Protein AF-A0A7X4Y6H8-F1 (afdb_monomer)

Secondary structure (DSSP, 8-state):
-PPPPHHHHHHHHHHHTTTS-HHHHHHHHHHHSTT---HHHHHHHHHHH-TTS-HHHHHHGGGBTTTSSS-B-HHHHHHHHTTTSSTT----S-----

Solvent-accessible surface area (backbone atoms only — not comparable to full-atom values): 5674 Å² total; per-residue (Å²): 133,82,77,72,50,71,68,59,54,35,51,53,51,52,76,34,36,65,75,31,44,43,54,55,51,46,52,53,49,18,74,69,34,96,84,43,59,39,38,68,52,50,39,54,48,46,44,71,47,40,69,85,49,54,67,67,60,42,57,59,54,34,29,25,51,85,48,30,95,34,86,38,46,70,67,53,49,25,64,69,41,32,87,72,34,11,55,76,54,66,78,89,79,73,91,74,91,126

Radius of gyration: 13.91 Å; Cα contacts (8 Å, |Δi|>4): 115; chains: 1; bounding box: 41×36×33 Å

Structure (mmCIF, N/CA/C/O backbone):
data_AF-A0A7X4Y6H8-F1
#
_entry.id   AF-A0A7X4Y6H8-F1
#
loop_
_atom_site.group_PDB
_atom_site.id
_atom_site.type_symbol
_atom_site.label_atom_id
_atom_site.label_alt_id
_atom_site.label_comp_id
_atom_site.label_asym_id
_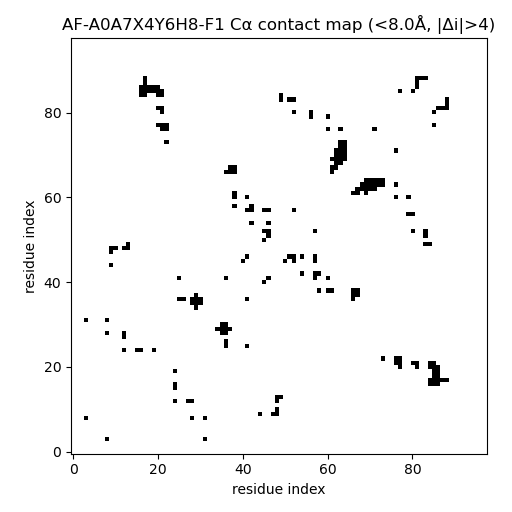atom_site.label_entity_id
_atom_site.label_seq_id
_atom_site.pdbx_PDB_ins_code
_atom_site.Cartn_x
_atom_site.Cartn_y
_atom_site.Cartn_z
_atom_site.occupancy
_atom_site.B_iso_or_equiv
_atom_site.auth_seq_id
_atom_site.auth_comp_id
_atom_site.auth_asym_id
_atom_site.auth_atom_id
_atom_site.pdbx_PDB_model_num
ATOM 1 N N . MET A 1 1 ? 20.072 -11.823 -13.658 1.00 41.97 1 MET A N 1
ATOM 2 C CA . MET A 1 1 ? 19.200 -11.781 -12.466 1.00 41.97 1 MET A CA 1
ATOM 3 C C . MET A 1 1 ? 17.795 -12.079 -12.946 1.00 41.97 1 MET A C 1
ATOM 5 O O . MET A 1 1 ? 17.341 -11.399 -13.851 1.00 41.97 1 MET A O 1
ATOM 9 N N . GLY A 1 2 ? 17.181 -13.169 -12.483 1.00 51.19 2 GLY A N 1
ATOM 10 C CA . GLY A 1 2 ? 15.824 -13.516 -12.906 1.00 51.19 2 GLY A CA 1
ATOM 11 C C . GLY A 1 2 ? 14.841 -12.523 -12.300 1.00 51.19 2 GLY A C 1
ATOM 12 O O . GLY A 1 2 ? 14.828 -12.376 -11.081 1.00 51.19 2 GLY A O 1
ATOM 13 N N . LEU A 1 3 ? 14.066 -11.842 -13.144 1.00 58.84 3 LEU A N 1
ATOM 14 C CA . LEU A 1 3 ? 12.915 -11.047 -12.724 1.00 58.84 3 LEU A CA 1
ATOM 15 C C . LEU A 1 3 ? 12.062 -11.898 -11.777 1.00 58.84 3 LEU A C 1
ATOM 17 O O . LEU A 1 3 ? 11.633 -12.995 -12.150 1.00 58.84 3 LEU A O 1
ATOM 21 N N . MET A 1 4 ? 11.844 -11.423 -10.551 1.00 69.81 4 MET A N 1
ATOM 22 C CA . MET A 1 4 ? 10.843 -12.028 -9.676 1.00 69.81 4 MET A CA 1
ATOM 23 C C . MET A 1 4 ? 9.506 -11.925 -10.410 1.00 69.81 4 MET A C 1
ATOM 25 O O . MET A 1 4 ? 9.123 -10.839 -10.846 1.00 69.81 4 MET A O 1
ATOM 29 N N . ARG A 1 5 ? 8.822 -13.052 -10.626 1.00 83.44 5 ARG A N 1
ATOM 30 C CA . ARG A 1 5 ? 7.546 -13.029 -11.348 1.00 83.44 5 ARG A CA 1
ATOM 31 C C . ARG A 1 5 ? 6.533 -12.268 -10.503 1.00 83.44 5 ARG A C 1
ATOM 33 O O . ARG A 1 5 ? 6.546 -12.392 -9.280 1.00 83.44 5 ARG A O 1
ATOM 40 N N . ASP A 1 6 ? 5.615 -11.558 -11.150 1.00 86.00 6 ASP A N 1
ATOM 41 C CA . ASP A 1 6 ? 4.521 -10.848 -10.480 1.00 86.00 6 ASP A CA 1
ATOM 42 C C . ASP A 1 6 ? 3.838 -11.679 -9.384 1.00 86.00 6 ASP A C 1
ATOM 44 O O . ASP A 1 6 ? 3.562 -11.180 -8.299 1.00 86.00 6 ASP A O 1
ATOM 48 N N . GLU A 1 7 ? 3.586 -12.963 -9.646 1.00 88.69 7 GLU A N 1
ATOM 49 C CA . GLU A 1 7 ? 2.950 -13.869 -8.683 1.00 88.69 7 GLU A CA 1
ATOM 50 C C . GLU A 1 7 ? 3.790 -14.076 -7.415 1.00 88.69 7 GLU A C 1
ATOM 52 O O . GLU A 1 7 ? 3.245 -14.106 -6.311 1.00 88.69 7 GLU A O 1
ATOM 57 N N . ASP A 1 8 ? 5.115 -14.173 -7.547 1.00 90.94 8 ASP A N 1
ATOM 58 C CA . ASP A 1 8 ? 6.023 -14.313 -6.407 1.00 90.94 8 ASP A CA 1
ATOM 59 C C . ASP A 1 8 ? 6.002 -13.030 -5.552 1.00 90.94 8 ASP A C 1
ATOM 61 O O . ASP A 1 8 ? 5.882 -13.102 -4.327 1.00 90.94 8 ASP A O 1
ATOM 65 N N . VAL A 1 9 ? 5.994 -11.855 -6.196 1.00 91.38 9 VAL A N 1
ATOM 66 C CA . VAL A 1 9 ? 5.865 -10.542 -5.533 1.00 91.38 9 VAL A CA 1
ATOM 67 C C . VAL A 1 9 ? 4.550 -10.449 -4.753 1.00 91.38 9 VAL A C 1
ATOM 69 O O . VAL A 1 9 ? 4.535 -10.072 -3.579 1.00 91.38 9 VAL A O 1
ATOM 72 N N . LEU A 1 10 ? 3.433 -10.830 -5.376 1.00 93.00 10 LEU A N 1
ATOM 73 C CA . LEU A 1 10 ? 2.115 -10.800 -4.739 1.00 93.00 10 LEU A CA 1
ATOM 74 C C . LEU A 1 10 ? 2.029 -11.748 -3.542 1.00 93.00 10 LEU A C 1
ATOM 76 O O . LEU A 1 10 ? 1.460 -11.382 -2.512 1.00 93.00 10 LEU A O 1
ATOM 80 N N . ASN A 1 11 ? 2.604 -12.947 -3.650 1.00 92.31 11 ASN A N 1
ATOM 81 C CA . ASN A 1 11 ? 2.630 -13.909 -2.551 1.00 92.31 11 ASN A CA 1
ATOM 82 C C . ASN A 1 11 ? 3.445 -13.391 -1.362 1.00 92.31 11 ASN A C 1
ATOM 84 O O . ASN A 1 11 ? 3.003 -13.521 -0.219 1.00 92.31 11 ASN A O 1
ATOM 88 N N . VAL A 1 12 ? 4.584 -12.738 -1.616 1.00 92.75 12 VAL A N 1
ATOM 89 C CA . VAL A 1 12 ? 5.388 -12.096 -0.567 1.00 92.75 12 VAL A CA 1
ATOM 90 C C . VAL A 1 12 ? 4.606 -10.976 0.123 1.00 92.75 12 VAL A C 1
ATOM 92 O O . VAL A 1 12 ? 4.557 -10.946 1.353 1.00 92.75 12 VAL A O 1
ATOM 95 N N . LEU A 1 13 ? 3.942 -10.095 -0.634 1.00 92.38 13 LEU A N 1
ATOM 96 C CA . LEU A 1 13 ? 3.136 -9.010 -0.061 1.00 92.38 13 LEU A CA 1
ATOM 97 C C . LEU A 1 13 ? 2.000 -9.542 0.822 1.00 92.38 13 LEU A C 1
ATOM 99 O O . LEU A 1 13 ? 1.845 -9.098 1.960 1.00 92.38 13 LEU A O 1
ATOM 103 N N . ARG A 1 14 ? 1.249 -10.543 0.344 1.00 91.31 14 ARG A N 1
ATOM 104 C CA . ARG A 1 14 ? 0.162 -11.183 1.108 1.00 91.31 14 ARG A CA 1
ATOM 105 C C . ARG A 1 14 ? 0.668 -11.846 2.386 1.00 91.31 14 ARG A C 1
ATOM 107 O O . ARG A 1 14 ? 0.061 -11.690 3.439 1.00 91.31 14 ARG A O 1
ATOM 114 N N . ALA A 1 15 ? 1.814 -12.526 2.327 1.00 91.12 15 ALA A N 1
ATOM 115 C CA . ALA A 1 15 ? 2.418 -13.161 3.498 1.00 91.12 15 ALA A CA 1
ATOM 116 C C . ALA A 1 15 ? 2.865 -12.151 4.573 1.00 91.12 15 ALA A C 1
ATOM 118 O O . ALA A 1 15 ? 3.049 -12.520 5.735 1.00 91.12 15 ALA A O 1
ATOM 119 N N . LYS A 1 16 ? 3.061 -10.882 4.199 1.00 90.00 16 LYS A N 1
ATOM 120 C CA . LYS A 1 16 ? 3.529 -9.811 5.088 1.00 90.00 16 LYS A CA 1
ATOM 121 C C . LYS A 1 16 ? 2.442 -8.809 5.484 1.00 90.00 16 LYS A C 1
ATOM 123 O O . LYS A 1 16 ? 2.712 -7.975 6.346 1.00 90.00 16 LYS A O 1
ATOM 128 N N . GLU A 1 17 ? 1.226 -8.936 4.947 1.00 87.31 17 GLU A N 1
ATOM 129 C CA . GLU A 1 17 ? 0.083 -8.019 5.127 1.00 87.31 17 GLU A CA 1
ATOM 130 C C . GLU A 1 17 ? -0.146 -7.570 6.578 1.00 87.31 17 GLU A C 1
ATOM 132 O O . GLU A 1 17 ? -0.379 -6.394 6.846 1.00 87.31 17 GLU A O 1
ATOM 137 N N . LYS A 1 18 ? -0.077 -8.515 7.523 1.00 85.44 18 LYS A N 1
ATOM 138 C CA . LYS A 1 18 ? -0.356 -8.293 8.954 1.00 85.44 18 LYS A CA 1
ATOM 139 C C . LYS A 1 18 ? 0.902 -8.091 9.801 1.00 85.44 18 LYS A C 1
ATOM 141 O O . LYS A 1 18 ? 0.808 -7.849 11.002 1.00 85.44 18 LYS A O 1
ATOM 146 N N . LEU A 1 19 ? 2.078 -8.253 9.199 1.00 86.81 19 LEU A N 1
ATOM 147 C CA . LEU A 1 19 ? 3.370 -8.216 9.888 1.00 86.81 19 LEU A CA 1
ATOM 148 C C . LEU A 1 19 ? 4.068 -6.867 9.719 1.00 86.81 19 LEU A C 1
ATOM 150 O O . LEU A 1 19 ? 4.762 -6.413 10.635 1.00 86.81 19 LEU A O 1
ATOM 154 N N . LEU A 1 20 ? 3.876 -6.251 8.557 1.00 90.75 20 LEU A N 1
ATOM 155 C CA . LEU A 1 20 ? 4.500 -5.003 8.145 1.00 90.75 20 LEU A CA 1
ATOM 156 C C . LEU A 1 20 ? 3.468 -3.880 8.102 1.00 90.75 20 LEU A C 1
ATOM 158 O O . LEU A 1 20 ? 2.280 -4.124 7.912 1.00 90.75 20 LEU A O 1
ATOM 162 N N . THR A 1 21 ? 3.915 -2.650 8.305 1.00 92.19 21 THR A N 1
ATOM 163 C CA . THR A 1 21 ? 3.132 -1.435 8.056 1.00 92.19 21 THR A CA 1
ATOM 164 C C . THR A 1 21 ? 2.974 -1.181 6.550 1.00 92.19 21 THR A C 1
ATOM 166 O O . THR A 1 21 ? 3.742 -1.726 5.752 1.00 92.19 21 THR A O 1
ATOM 169 N N . PRO A 1 22 ? 2.002 -0.354 6.122 1.00 92.56 22 PRO A N 1
ATOM 170 C CA . PRO A 1 22 ? 1.874 0.032 4.717 1.00 92.56 22 PRO A CA 1
ATOM 171 C C . PRO A 1 22 ? 3.167 0.576 4.093 1.00 92.56 22 PRO A C 1
ATOM 173 O O . PRO A 1 22 ? 3.501 0.185 2.975 1.00 92.56 22 PRO A O 1
ATOM 176 N N . VAL A 1 23 ? 3.916 1.425 4.808 1.00 93.88 23 VAL A N 1
ATOM 177 C CA . VAL A 1 23 ? 5.221 1.937 4.354 1.00 93.88 23 VAL A CA 1
ATOM 178 C C . VAL A 1 23 ? 6.224 0.801 4.174 1.00 93.88 23 VAL A C 1
ATOM 180 O O . VAL A 1 23 ? 6.837 0.709 3.118 1.00 93.88 23 VAL A O 1
ATOM 183 N N . GLU A 1 24 ? 6.355 -0.106 5.142 1.00 93.81 24 GLU A N 1
ATOM 184 C CA . GLU A 1 24 ? 7.284 -1.241 5.031 1.00 93.81 24 GLU A CA 1
ATOM 185 C C . GLU A 1 24 ? 6.900 -2.198 3.888 1.00 93.81 24 GLU A C 1
ATOM 187 O O . GLU A 1 24 ? 7.771 -2.735 3.207 1.00 93.81 24 GLU A O 1
ATOM 192 N N . LEU A 1 25 ? 5.601 -2.409 3.633 1.00 93.25 25 LEU A N 1
ATOM 193 C CA . LEU A 1 25 ? 5.120 -3.184 2.478 1.00 93.25 25 LEU A CA 1
ATOM 194 C C . LEU A 1 25 ? 5.480 -2.506 1.154 1.00 93.25 25 LEU A C 1
ATOM 196 O O . LEU A 1 25 ? 5.842 -3.174 0.186 1.00 93.25 25 LEU A O 1
ATOM 200 N N . ALA A 1 26 ? 5.383 -1.181 1.114 1.00 92.88 26 ALA A N 1
ATOM 201 C CA . ALA A 1 26 ? 5.780 -0.375 -0.025 1.00 92.88 26 ALA A CA 1
ATOM 202 C C . ALA A 1 26 ? 7.309 -0.413 -0.232 1.00 92.88 26 ALA A C 1
ATOM 204 O O . ALA A 1 26 ? 7.776 -0.631 -1.346 1.00 92.88 26 ALA A O 1
ATOM 205 N N . GLU A 1 27 ? 8.111 -0.301 0.823 1.00 92.62 27 GLU A N 1
ATOM 206 C CA . GLU A 1 27 ? 9.569 -0.456 0.740 1.00 92.62 27 GLU A CA 1
ATOM 207 C C . GLU A 1 27 ? 9.971 -1.858 0.275 1.00 92.62 27 GLU A C 1
ATOM 209 O O . GLU A 1 27 ? 10.812 -1.995 -0.613 1.00 92.62 27 GLU A O 1
ATOM 214 N N . LEU A 1 28 ? 9.318 -2.895 0.808 1.00 92.94 28 LEU A N 1
ATOM 215 C CA . LEU A 1 28 ? 9.508 -4.274 0.372 1.00 92.94 28 LEU A CA 1
ATOM 216 C C . LEU A 1 28 ? 9.195 -4.426 -1.121 1.00 92.94 28 LEU A C 1
ATOM 218 O O . LEU A 1 28 ? 9.980 -5.029 -1.848 1.00 92.94 28 LEU A O 1
ATOM 222 N N . LEU A 1 29 ? 8.086 -3.845 -1.592 1.00 92.56 29 LEU A N 1
ATOM 223 C CA . LEU A 1 29 ? 7.745 -3.805 -3.014 1.00 92.56 29 LEU A CA 1
ATOM 224 C C . LEU A 1 29 ? 8.829 -3.095 -3.832 1.00 92.56 29 LEU A C 1
ATOM 226 O O . LEU A 1 29 ? 9.279 -3.635 -4.837 1.00 92.56 29 LEU A O 1
ATOM 230 N N . GLY A 1 30 ? 9.287 -1.925 -3.389 1.00 91.75 30 GLY A N 1
ATOM 231 C CA . GLY A 1 30 ? 10.352 -1.177 -4.054 1.00 91.75 30 GLY A CA 1
ATOM 232 C C . GLY A 1 30 ? 11.665 -1.954 -4.152 1.00 91.75 30 GLY A C 1
ATOM 233 O O . GLY A 1 30 ? 12.330 -1.872 -5.175 1.00 91.75 30 GLY A O 1
ATOM 234 N N . GLY A 1 31 ? 12.008 -2.749 -3.136 1.00 90.44 31 GLY A N 1
ATOM 235 C CA . GLY A 1 31 ? 13.195 -3.609 -3.150 1.00 90.44 31 GLY A CA 1
ATOM 236 C C . GLY A 1 31 ? 13.085 -4.832 -4.069 1.00 90.44 31 GLY A C 1
ATOM 237 O O . GLY A 1 31 ? 14.107 -5.392 -4.455 1.00 90.44 31 GLY A O 1
ATOM 238 N N . MET A 1 32 ? 11.866 -5.249 -4.429 1.00 90.19 32 MET A N 1
ATOM 239 C CA . MET A 1 32 ? 11.620 -6.356 -5.364 1.00 90.19 32 MET A CA 1
ATOM 240 C C . MET A 1 32 ? 11.543 -5.902 -6.830 1.00 90.19 32 MET A C 1
ATOM 242 O O . MET A 1 32 ? 11.643 -6.736 -7.729 1.00 90.19 32 MET A O 1
ATOM 246 N N . LEU A 1 33 ? 11.350 -4.604 -7.085 1.00 88.50 33 LEU A N 1
ATOM 247 C CA . LEU A 1 33 ? 11.216 -4.036 -8.426 1.00 88.50 33 LEU A CA 1
ATOM 248 C C . LEU A 1 33 ? 12.533 -3.403 -8.886 1.00 88.50 33 LEU A C 1
ATOM 250 O O . LEU A 1 33 ? 13.136 -2.621 -8.160 1.00 88.50 33 LEU A 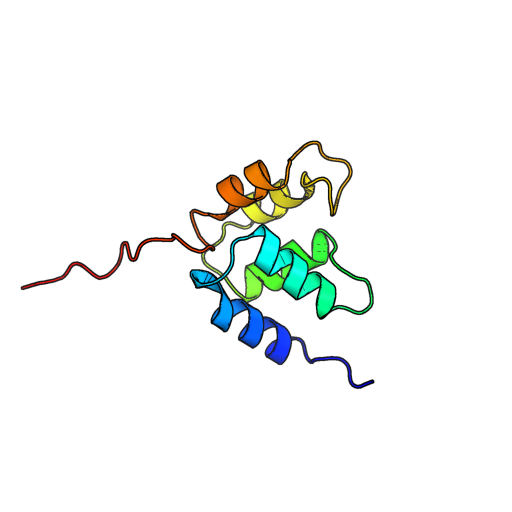O 1
ATOM 254 N N . GLU A 1 34 ? 12.941 -3.657 -10.132 1.00 81.44 34 GLU A N 1
ATOM 255 C CA . GLU A 1 34 ? 14.182 -3.083 -10.686 1.00 81.44 34 GLU A CA 1
ATOM 256 C C . GLU A 1 34 ? 14.170 -1.548 -10.731 1.00 81.44 34 GLU A C 1
ATOM 258 O O . GLU A 1 34 ? 15.199 -0.910 -10.526 1.00 81.44 34 GLU A O 1
ATOM 263 N N . ASN A 1 35 ? 12.998 -0.948 -10.955 1.00 81.62 35 ASN A N 1
ATOM 264 C CA . ASN A 1 35 ? 12.831 0.506 -11.056 1.00 81.62 35 ASN A CA 1
ATOM 265 C C . ASN A 1 35 ? 12.441 1.162 -9.721 1.00 81.62 35 ASN A C 1
ATOM 267 O O . ASN A 1 35 ? 12.048 2.330 -9.700 1.00 81.62 35 ASN A O 1
ATOM 271 N N . GLY A 1 36 ? 12.508 0.416 -8.616 1.00 85.38 36 GLY A N 1
ATOM 272 C CA . GLY A 1 36 ? 12.047 0.877 -7.316 1.00 85.38 36 GLY A CA 1
ATOM 273 C C . GLY A 1 36 ? 10.526 1.021 -7.235 1.00 85.38 36 GLY A C 1
ATOM 274 O O . GLY A 1 36 ? 9.762 0.495 -8.051 1.00 85.38 36 GLY A O 1
ATOM 275 N N . ILE A 1 37 ? 10.073 1.740 -6.208 1.00 90.25 37 ILE A N 1
ATOM 276 C CA . ILE A 1 37 ? 8.650 1.964 -5.973 1.00 90.25 37 ILE A CA 1
ATOM 277 C C . ILE A 1 37 ? 8.135 3.190 -6.731 1.00 90.25 37 ILE A C 1
ATOM 279 O O . ILE A 1 37 ? 8.732 4.261 -6.719 1.00 90.25 37 ILE A O 1
ATOM 283 N N . SER A 1 38 ? 6.979 3.031 -7.370 1.00 91.88 38 SER A N 1
ATOM 284 C CA . SER A 1 38 ? 6.256 4.093 -8.069 1.00 91.88 38 SER A CA 1
ATOM 285 C C . SER A 1 38 ? 4.774 4.051 -7.712 1.00 91.88 38 SER A C 1
ATOM 287 O O . SER A 1 38 ? 4.262 3.026 -7.252 1.00 91.88 38 SER A O 1
ATOM 289 N N . HIS A 1 39 ? 4.056 5.153 -7.942 1.00 93.00 39 HIS A N 1
ATOM 290 C CA . HIS A 1 39 ? 2.621 5.216 -7.646 1.00 93.00 39 HIS A CA 1
ATOM 291 C C . HIS A 1 39 ? 1.830 4.152 -8.419 1.00 93.00 39 HIS A C 1
ATOM 293 O O . HIS A 1 39 ? 1.006 3.450 -7.836 1.00 93.00 39 HIS A O 1
ATOM 299 N N . SER A 1 40 ? 2.139 3.951 -9.702 1.00 91.56 40 SER A N 1
ATOM 300 C CA . SER A 1 40 ? 1.515 2.908 -10.524 1.00 91.56 40 SER A CA 1
ATOM 301 C C . SER A 1 40 ? 1.809 1.498 -10.007 1.00 91.56 40 SER A C 1
ATOM 303 O O . SER A 1 40 ? 0.915 0.647 -10.035 1.00 91.56 40 SER A O 1
ATOM 305 N N . ALA A 1 41 ? 3.019 1.251 -9.494 1.00 92.00 41 ALA A N 1
ATOM 306 C CA . ALA A 1 41 ? 3.362 -0.015 -8.857 1.00 92.00 41 ALA A CA 1
ATOM 307 C C . ALA A 1 41 ? 2.541 -0.238 -7.581 1.00 92.00 41 ALA A C 1
ATOM 309 O O . ALA A 1 41 ? 1.961 -1.311 -7.432 1.00 92.00 41 ALA A O 1
ATOM 310 N N . ILE A 1 42 ? 2.405 0.768 -6.708 1.00 92.50 42 ILE A N 1
ATOM 311 C CA . ILE A 1 42 ? 1.546 0.659 -5.516 1.00 92.50 42 ILE A CA 1
ATOM 312 C C . ILE A 1 42 ? 0.118 0.320 -5.933 1.00 92.50 42 ILE A C 1
ATOM 314 O O . ILE A 1 42 ? -0.416 -0.689 -5.486 1.00 92.50 42 ILE A O 1
ATOM 318 N N . VAL A 1 43 ? -0.482 1.101 -6.837 1.00 93.81 43 VAL A N 1
ATOM 319 C CA . VAL A 1 43 ? -1.866 0.877 -7.282 1.00 93.81 43 VAL A CA 1
ATOM 320 C C . VAL A 1 43 ? -2.043 -0.534 -7.845 1.00 93.81 43 VAL A C 1
ATOM 322 O O . VAL A 1 43 ? -2.982 -1.232 -7.468 1.00 93.81 43 VAL A O 1
ATOM 325 N N . SER A 1 44 ? -1.130 -0.983 -8.707 1.00 92.38 44 SER A N 1
ATOM 326 C CA . SER A 1 44 ? -1.246 -2.277 -9.389 1.00 92.38 44 SER A CA 1
ATOM 327 C C . SER A 1 44 ? -1.033 -3.456 -8.439 1.00 92.38 44 SER A C 1
ATOM 329 O O . SER A 1 44 ? -1.863 -4.367 -8.381 1.00 92.38 44 SER A O 1
ATOM 331 N N . TYR A 1 45 ? 0.060 -3.447 -7.673 1.00 93.69 45 TYR A N 1
ATOM 332 C CA . TYR A 1 45 ? 0.418 -4.562 -6.799 1.00 93.69 45 TYR A CA 1
ATOM 333 C C . TYR A 1 45 ? -0.445 -4.603 -5.544 1.00 93.69 45 TYR A C 1
ATOM 335 O O . TYR A 1 45 ? -0.919 -5.679 -5.192 1.00 93.69 45 TYR A O 1
ATOM 343 N N . PHE A 1 46 ? -0.735 -3.466 -4.904 1.00 93.56 46 PHE A N 1
ATOM 344 C CA . PHE A 1 46 ? -1.585 -3.471 -3.711 1.00 93.56 46 PHE A CA 1
ATOM 345 C C . PHE A 1 46 ? -3.025 -3.824 -4.072 1.00 93.56 46 PHE A C 1
ATOM 347 O O . PHE A 1 46 ? -3.651 -4.563 -3.321 1.00 93.56 46 PHE A O 1
ATOM 354 N N . LYS A 1 47 ? -3.549 -3.407 -5.236 1.00 93.44 47 LYS A N 1
ATOM 355 C CA . LYS A 1 47 ? -4.901 -3.826 -5.638 1.00 93.44 47 LYS A CA 1
ATOM 356 C C . LYS A 1 47 ? -5.000 -5.333 -5.884 1.00 93.44 47 LYS A C 1
ATOM 358 O O . LYS A 1 47 ? -6.022 -5.936 -5.558 1.00 93.44 47 LYS A O 1
ATOM 363 N N . ARG A 1 48 ? -3.954 -5.942 -6.453 1.00 92.75 48 ARG A N 1
ATOM 364 C CA . ARG A 1 48 ? -3.882 -7.391 -6.720 1.00 92.75 48 ARG A CA 1
ATOM 365 C C . ARG A 1 48 ? -3.576 -8.214 -5.464 1.00 92.75 48 ARG A C 1
ATOM 367 O O . ARG A 1 48 ? -4.068 -9.337 -5.333 1.00 92.75 48 ARG A O 1
ATOM 374 N N . ALA A 1 49 ? -2.758 -7.690 -4.555 1.00 92.38 49 ALA A N 1
ATOM 375 C CA . ALA A 1 49 ? -2.412 -8.354 -3.302 1.00 92.38 49 ALA A CA 1
ATOM 376 C C . ALA A 1 49 ? -3.556 -8.251 -2.286 1.00 92.38 49 ALA A C 1
ATOM 378 O O . ALA A 1 49 ? -3.892 -9.250 -1.655 1.00 92.38 49 ALA A O 1
ATOM 379 N N . PHE A 1 50 ? -4.188 -7.078 -2.206 1.00 92.06 50 PHE A N 1
ATOM 380 C CA . PHE A 1 50 ? -5.159 -6.691 -1.186 1.00 92.06 50 PHE A CA 1
ATOM 381 C C . PHE A 1 50 ? -6.437 -6.147 -1.852 1.00 92.06 50 PHE A C 1
ATOM 383 O O . PHE A 1 50 ? -6.678 -4.935 -1.901 1.00 92.06 50 PHE A O 1
ATOM 390 N N . PRO A 1 51 ? -7.299 -7.026 -2.393 1.00 90.31 51 PRO A N 1
ATOM 391 C CA . PRO A 1 51 ? -8.471 -6.604 -3.161 1.00 90.31 51 PRO A CA 1
ATOM 392 C C . PRO A 1 51 ? -9.478 -5.783 -2.341 1.00 90.31 51 PRO A C 1
ATOM 394 O O . PRO A 1 51 ? -10.242 -5.017 -2.935 1.00 90.31 51 PRO A O 1
ATOM 397 N N . ALA A 1 52 ? -9.442 -5.903 -1.008 1.00 90.25 52 ALA A N 1
ATOM 398 C CA . ALA A 1 52 ? -10.265 -5.147 -0.068 1.00 90.25 52 ALA A CA 1
ATOM 399 C C . ALA A 1 52 ? -9.962 -3.639 -0.052 1.00 90.25 52 ALA A C 1
ATOM 401 O O . ALA A 1 52 ? -10.842 -2.861 0.315 1.00 90.25 52 ALA A O 1
ATOM 402 N N . ILE A 1 5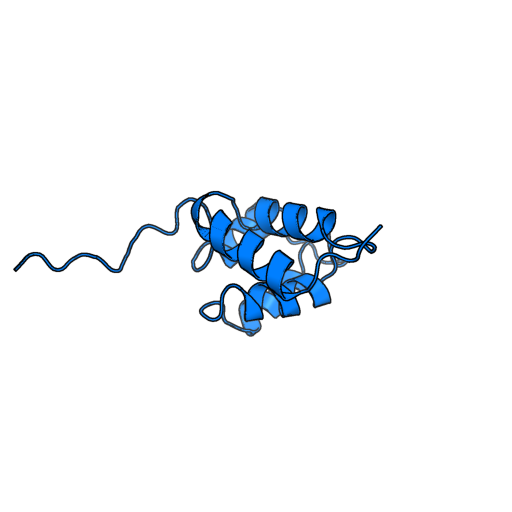3 ? -8.766 -3.209 -0.482 1.00 91.19 53 ILE A N 1
ATOM 403 C CA . ILE A 1 53 ? -8.431 -1.784 -0.544 1.00 91.19 53 ILE A CA 1
ATOM 404 C C . ILE A 1 53 ? -9.265 -1.118 -1.657 1.00 91.19 53 ILE A C 1
ATOM 406 O O . ILE A 1 53 ? -9.234 -1.560 -2.822 1.00 91.19 53 ILE A O 1
ATOM 410 N N . PRO A 1 54 ? -10.006 -0.039 -1.353 1.00 92.44 54 PRO A N 1
ATOM 411 C CA . PRO A 1 54 ? -10.692 0.755 -2.357 1.00 92.44 54 PRO A CA 1
ATOM 412 C C . PRO A 1 54 ? -9.693 1.354 -3.343 1.00 92.44 54 PRO A C 1
ATOM 414 O O . PRO A 1 54 ? -8.667 1.906 -2.947 1.00 92.44 54 PRO A O 1
ATOM 417 N N . LEU A 1 55 ? -10.021 1.324 -4.638 1.00 91.44 55 LEU A N 1
ATOM 418 C CA . LEU A 1 55 ? -9.160 1.924 -5.663 1.00 91.44 55 LEU A CA 1
ATOM 419 C C . LEU A 1 55 ? -8.897 3.411 -5.380 1.00 91.44 55 LEU A C 1
ATOM 421 O O . LEU A 1 55 ? -7.781 3.876 -5.569 1.00 91.44 55 LEU A O 1
ATOM 425 N N . ARG A 1 56 ? -9.894 4.136 -4.858 1.00 91.81 56 ARG A N 1
ATOM 426 C CA . ARG A 1 56 ? -9.744 5.541 -4.459 1.00 91.81 56 ARG A CA 1
ATOM 427 C C . ARG A 1 56 ? -8.620 5.746 -3.437 1.00 91.81 56 ARG A C 1
ATOM 429 O O . ARG A 1 56 ? -7.799 6.630 -3.643 1.00 91.81 56 ARG A O 1
ATOM 436 N N . ALA A 1 57 ? -8.536 4.894 -2.414 1.00 92.94 57 ALA A N 1
ATOM 437 C CA . ALA A 1 57 ? -7.477 4.979 -1.411 1.00 92.94 57 ALA A CA 1
ATOM 438 C C . ALA A 1 57 ? -6.090 4.743 -2.040 1.00 92.94 57 ALA A C 1
ATOM 440 O O . ALA A 1 57 ? -5.143 5.464 -1.738 1.00 92.94 57 ALA A O 1
ATOM 441 N N . LEU A 1 58 ? -5.971 3.804 -2.985 1.00 92.69 58 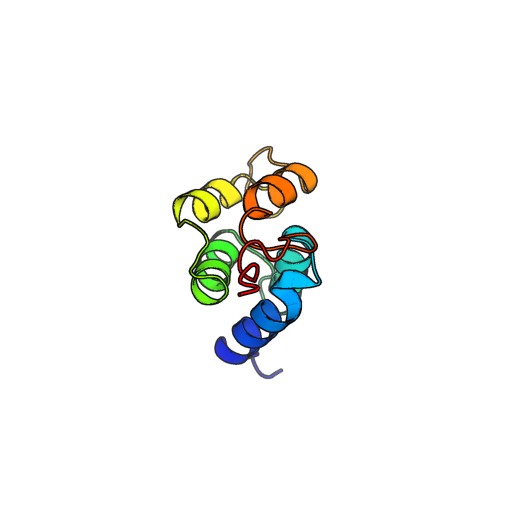LEU A N 1
ATOM 442 C CA . LEU A 1 58 ? -4.721 3.579 -3.726 1.00 92.69 58 LEU A CA 1
ATOM 443 C C . LEU A 1 58 ? -4.355 4.751 -4.650 1.00 92.69 58 LEU A C 1
ATOM 445 O O . LEU A 1 58 ? -3.183 5.067 -4.827 1.00 92.69 58 LEU A O 1
ATOM 449 N N . LEU A 1 59 ? -5.339 5.426 -5.242 1.00 92.94 59 LEU A N 1
ATOM 450 C CA . LEU A 1 59 ? -5.080 6.619 -6.050 1.00 92.94 59 LEU A CA 1
ATOM 451 C C . LEU A 1 59 ? -4.595 7.786 -5.180 1.00 92.94 59 LEU A C 1
ATOM 453 O O . LEU A 1 59 ? -3.616 8.437 -5.535 1.00 92.94 59 LEU A O 1
ATOM 457 N N . GLU A 1 60 ? -5.214 7.998 -4.017 1.00 91.81 60 GLU A N 1
ATOM 458 C CA . GLU A 1 60 ? -4.810 9.021 -3.037 1.00 91.81 60 GLU A CA 1
ATOM 459 C C . GLU A 1 60 ? -3.415 8.752 -2.450 1.00 91.81 60 GLU A C 1
ATOM 461 O O . GLU A 1 60 ? -2.694 9.686 -2.106 1.00 91.81 60 GLU A O 1
ATOM 466 N N . SER A 1 61 ? -2.973 7.493 -2.458 1.00 89.94 61 SER A N 1
ATOM 467 C CA . SER A 1 61 ? -1.609 7.096 -2.100 1.00 89.94 61 SER A CA 1
ATOM 468 C C . SER A 1 61 ? -0.533 7.702 -3.020 1.00 89.94 61 SER A C 1
ATOM 470 O O . SER A 1 61 ? 0.645 7.682 -2.674 1.00 89.94 61 SER A O 1
ATOM 472 N N . GLY A 1 62 ? -0.906 8.251 -4.182 1.00 88.44 62 GLY A N 1
ATOM 473 C CA . GLY A 1 62 ? -0.002 8.997 -5.064 1.00 88.44 62 GLY A CA 1
ATOM 474 C C . GLY A 1 62 ? 0.437 10.348 -4.497 1.00 88.44 62 GLY A C 1
ATOM 475 O O . GLY A 1 62 ? 1.387 10.947 -4.999 1.00 88.44 62 GLY A O 1
ATOM 476 N N . LEU A 1 63 ? -0.220 10.820 -3.432 1.00 91.19 63 LEU A N 1
ATOM 477 C CA . LEU A 1 63 ? 0.200 12.000 -2.678 1.00 91.19 63 LEU A CA 1
ATOM 478 C C . LEU A 1 63 ? 1.389 11.718 -1.751 1.00 91.19 63 LEU A C 1
ATOM 480 O O . LEU A 1 63 ? 1.942 12.660 -1.184 1.00 91.19 63 LEU A O 1
ATOM 484 N N . TRP A 1 64 ? 1.773 10.452 -1.578 1.00 94.31 64 TRP A N 1
ATOM 485 C CA . TRP A 1 64 ? 2.900 10.072 -0.737 1.00 94.31 64 TRP A CA 1
ATOM 486 C C . TRP A 1 64 ? 4.220 10.574 -1.321 1.00 94.31 64 TRP A C 1
ATOM 488 O O . TRP A 1 64 ? 4.549 10.302 -2.480 1.00 94.31 64 TRP A O 1
ATOM 498 N N . TRP A 1 65 ? 4.986 11.287 -0.494 1.00 90.38 65 TRP A N 1
ATOM 499 C CA . TRP A 1 65 ? 6.198 12.006 -0.899 1.00 90.38 65 TRP A CA 1
ATOM 500 C C . TRP A 1 65 ? 7.263 11.122 -1.570 1.00 90.38 65 TRP A C 1
ATOM 502 O O . TRP A 1 65 ? 8.075 11.618 -2.348 1.00 90.38 65 TRP A O 1
ATOM 512 N N . ARG A 1 66 ? 7.271 9.808 -1.293 1.00 88.19 66 ARG A N 1
ATOM 513 C CA . ARG A 1 66 ? 8.247 8.866 -1.871 1.00 88.19 66 ARG A CA 1
ATOM 514 C C . ARG A 1 66 ? 7.960 8.476 -3.317 1.00 8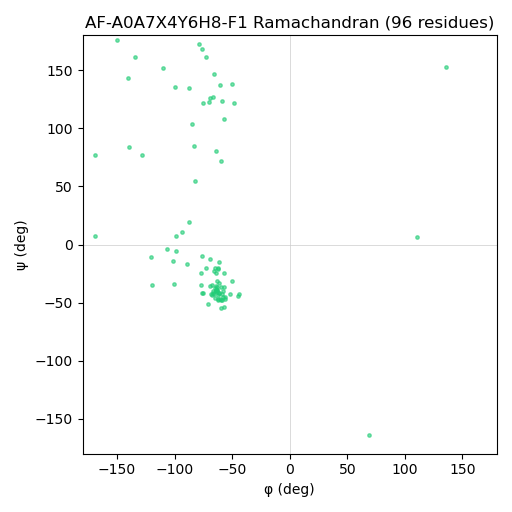8.19 66 ARG A C 1
ATOM 516 O O . ARG A 1 66 ? 8.876 8.067 -4.022 1.00 88.19 66 ARG A O 1
ATOM 523 N N . VAL A 1 67 ? 6.706 8.566 -3.758 1.00 86.94 67 VAL A N 1
ATOM 524 C CA . VAL A 1 67 ? 6.272 8.106 -5.093 1.00 86.94 67 VAL A CA 1
ATOM 525 C C . VAL A 1 67 ? 5.670 9.205 -5.956 1.00 86.94 67 VAL A C 1
ATOM 527 O O . VAL A 1 67 ? 5.453 8.999 -7.151 1.00 86.94 67 VAL A O 1
ATOM 530 N N . GLY A 1 68 ? 5.391 10.362 -5.365 1.00 83.94 68 GLY A N 1
ATOM 531 C CA . GLY A 1 68 ? 4.813 11.512 -6.035 1.00 83.94 68 GLY A CA 1
ATOM 532 C C . GLY A 1 68 ? 5.264 12.818 -5.394 1.00 83.94 68 GLY A C 1
ATOM 533 O O . GLY A 1 68 ? 5.957 12.840 -4.383 1.00 83.94 68 GLY A O 1
ATOM 534 N N . LYS A 1 69 ? 4.851 13.937 -5.990 1.00 80.06 69 LYS A N 1
ATOM 535 C CA . LYS A 1 69 ? 5.159 15.290 -5.488 1.00 80.06 69 LYS A CA 1
ATOM 536 C C . LYS A 1 69 ? 4.142 15.795 -4.455 1.00 80.06 69 LYS A C 1
ATOM 538 O O . LYS A 1 69 ? 3.989 17.002 -4.292 1.00 80.06 69 LYS A O 1
ATOM 543 N N . GLY A 1 70 ? 3.380 14.893 -3.839 1.00 79.38 70 GLY A N 1
ATOM 544 C CA . GLY A 1 70 ? 2.422 15.267 -2.805 1.00 79.38 70 GLY A CA 1
ATOM 545 C C . GLY A 1 70 ? 3.094 15.507 -1.452 1.00 79.38 70 GLY A C 1
ATOM 546 O O . GLY A 1 70 ? 4.291 15.284 -1.284 1.00 79.38 70 GLY A O 1
ATOM 547 N N . GLY A 1 71 ? 2.305 15.994 -0.494 1.00 89.81 71 GLY A N 1
ATOM 548 C CA . GLY A 1 71 ? 2.759 16.314 0.862 1.00 89.81 71 GLY A CA 1
ATOM 549 C C . GLY A 1 71 ? 2.461 15.240 1.908 1.00 89.81 71 GLY A C 1
ATOM 550 O O . GLY A 1 71 ? 2.654 15.508 3.085 1.00 89.81 71 GLY A O 1
ATOM 551 N N . MET A 1 72 ? 1.963 14.063 1.511 1.00 92.94 72 MET A N 1
ATOM 552 C CA . MET A 1 72 ? 1.599 13.009 2.462 1.00 92.94 72 MET A CA 1
ATOM 553 C C . MET A 1 72 ? 2.867 12.342 2.994 1.00 92.94 72 MET A C 1
ATOM 555 O O . MET A 1 72 ? 3.654 11.794 2.221 1.00 92.94 72 MET A O 1
ATOM 559 N N . SER A 1 73 ? 3.037 12.384 4.312 1.00 94.06 73 SER A N 1
ATOM 560 C CA . SER A 1 73 ? 4.150 11.817 5.076 1.00 94.06 73 SER A CA 1
ATOM 561 C C . SER A 1 73 ? 4.041 10.293 5.209 1.00 94.06 73 SER A C 1
ATOM 563 O O . SER A 1 73 ? 2.984 9.708 4.983 1.00 94.06 73 SER A O 1
ATOM 565 N N . ASP A 1 74 ? 5.109 9.632 5.663 1.00 93.00 74 ASP A N 1
ATOM 566 C CA . ASP A 1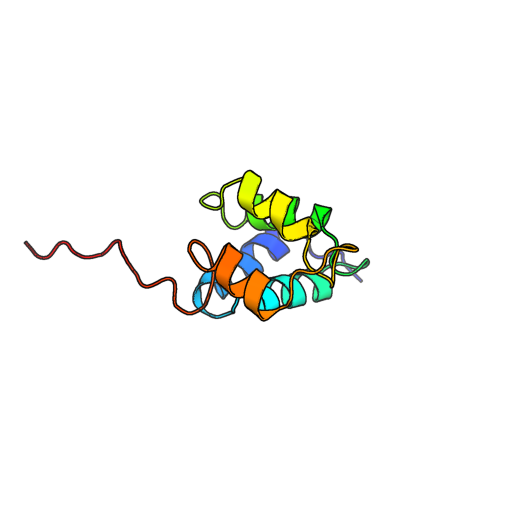 74 ? 5.105 8.181 5.929 1.00 93.00 74 ASP A CA 1
ATOM 567 C C . ASP A 1 74 ? 4.034 7.773 6.958 1.00 93.00 74 ASP A C 1
ATOM 569 O O . ASP A 1 74 ? 3.343 6.767 6.795 1.00 93.00 74 ASP A O 1
ATOM 573 N N . GLN A 1 75 ? 3.852 8.581 8.006 1.00 92.56 75 GLN A N 1
ATOM 574 C CA . GLN A 1 75 ? 2.816 8.350 9.013 1.00 92.56 75 GLN A CA 1
ATOM 575 C C . GLN A 1 75 ? 1.404 8.486 8.428 1.00 92.56 75 GLN A C 1
ATOM 577 O O . GLN A 1 75 ? 0.541 7.661 8.717 1.00 92.56 75 GLN A O 1
ATOM 582 N N . GLU A 1 76 ? 1.171 9.497 7.590 1.00 92.94 76 GLU A N 1
ATOM 583 C CA . GLU A 1 76 ? -0.127 9.718 6.948 1.00 92.94 76 GLU A CA 1
ATOM 584 C C . GLU A 1 76 ? -0.449 8.597 5.958 1.00 92.94 76 GLU A C 1
ATOM 586 O O . GLU A 1 76 ? -1.570 8.102 5.947 1.00 92.94 76 GLU A O 1
ATOM 591 N N . PHE A 1 77 ? 0.539 8.130 5.191 1.00 93.12 77 PHE A N 1
ATOM 592 C CA . PHE A 1 77 ? 0.383 6.975 4.307 1.00 93.12 77 PHE A CA 1
ATOM 593 C C . PHE A 1 77 ? 0.037 5.698 5.082 1.00 93.12 77 PHE A C 1
ATOM 595 O O . PHE A 1 77 ? -0.841 4.934 4.674 1.00 93.12 77 PHE A O 1
ATOM 602 N N . ASN A 1 78 ? 0.697 5.481 6.224 1.00 92.38 78 ASN A N 1
ATOM 603 C CA . ASN A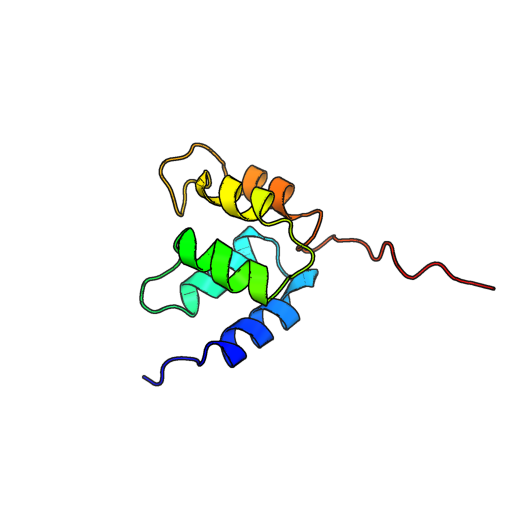 1 78 ? 0.371 4.373 7.112 1.00 92.38 78 ASN A CA 1
ATOM 604 C C . ASN A 1 78 ? -1.077 4.464 7.595 1.00 92.38 78 ASN A C 1
ATOM 606 O O . ASN A 1 78 ? -1.828 3.521 7.378 1.00 92.38 78 ASN A O 1
ATOM 610 N N . GLU A 1 79 ? -1.499 5.579 8.191 1.00 91.56 79 GLU A N 1
ATOM 611 C CA . GLU A 1 79 ? -2.879 5.730 8.674 1.00 91.56 79 GLU A CA 1
ATOM 612 C C . GLU A 1 79 ? -3.915 5.663 7.540 1.00 91.56 79 GLU A C 1
ATOM 614 O O . GLU A 1 79 ? -5.004 5.128 7.742 1.00 91.56 79 GLU A O 1
ATOM 619 N N . HIS A 1 80 ? -3.562 6.116 6.334 1.00 92.06 80 HIS A N 1
ATOM 620 C CA . HIS A 1 80 ? -4.419 6.055 5.150 1.00 92.06 80 HIS A CA 1
ATOM 621 C C . HIS A 1 80 ? -4.726 4.621 4.707 1.00 92.06 80 HIS A C 1
ATOM 623 O O . HIS A 1 80 ? -5.855 4.332 4.325 1.00 92.06 80 HIS A O 1
ATOM 629 N N . LEU A 1 81 ? -3.754 3.703 4.769 1.00 91.06 81 LEU A N 1
ATOM 630 C CA . LEU A 1 81 ? -3.923 2.310 4.317 1.00 91.06 81 LEU A CA 1
ATOM 631 C C . LEU A 1 81 ? -4.152 1.296 5.450 1.00 91.06 81 LEU A C 1
ATOM 633 O O . LEU A 1 81 ? -4.636 0.188 5.194 1.00 91.06 81 LEU A O 1
ATOM 637 N N . LYS A 1 82 ? -3.884 1.692 6.697 1.00 89.19 82 LYS A N 1
ATOM 638 C CA . LYS A 1 82 ? -4.082 0.902 7.921 1.00 89.19 82 LYS A CA 1
ATOM 639 C C . LYS A 1 82 ? -5.460 0.260 8.081 1.00 89.19 82 LYS A C 1
ATOM 641 O O . LYS A 1 82 ? -5.497 -0.811 8.676 1.00 89.19 82 LYS A O 1
ATOM 646 N N . PRO A 1 83 ? -6.585 0.817 7.585 1.00 88.94 83 PRO A N 1
ATOM 647 C CA . PRO A 1 83 ? -7.874 0.131 7.682 1.00 88.94 83 PRO A CA 1
ATOM 648 C C . PRO A 1 83 ? -7.928 -1.213 6.940 1.00 88.94 83 PRO A C 1
ATOM 650 O O . PRO A 1 83 ? -8.789 -2.036 7.243 1.00 88.94 83 PRO A O 1
ATOM 653 N N . TRP A 1 84 ? -7.031 -1.443 5.977 1.00 88.62 84 TRP A N 1
ATOM 654 C CA . TRP A 1 84 ? -7.042 -2.637 5.129 1.00 88.62 84 TRP A CA 1
ATOM 655 C C . TRP A 1 84 ? -5.777 -3.478 5.242 1.00 88.62 84 TRP A C 1
ATOM 657 O O . TRP A 1 84 ? -5.863 -4.698 5.150 1.00 88.62 84 TRP A O 1
ATOM 667 N N . VAL A 1 85 ? -4.617 -2.848 5.426 1.00 86.06 85 VAL A N 1
ATOM 668 C CA . VAL A 1 85 ? -3.316 -3.526 5.459 1.00 86.06 85 VAL A CA 1
ATOM 669 C C . VAL A 1 85 ? -2.433 -2.917 6.532 1.00 86.06 85 VAL A C 1
ATOM 671 O O . VAL A 1 85 ? -2.453 -1.708 6.741 1.00 86.06 85 VAL A O 1
ATOM 674 N N . GLY A 1 86 ? -1.639 -3.734 7.219 1.00 79.81 86 GLY A N 1
ATOM 675 C CA . GLY A 1 86 ? -0.769 -3.242 8.275 1.00 79.81 86 GLY A CA 1
ATOM 676 C C . GLY A 1 86 ? -0.765 -4.102 9.530 1.00 79.81 86 GLY A C 1
ATOM 677 O O . GLY A 1 86 ? -1.766 -4.717 9.915 1.00 79.81 86 GLY A O 1
ATOM 678 N N . ARG A 1 87 ? 0.358 -4.058 10.249 1.00 66.38 87 ARG A N 1
ATOM 679 C CA . ARG A 1 87 ? 0.437 -4.499 11.644 1.00 66.38 87 ARG A CA 1
ATOM 680 C C . ARG A 1 87 ? -0.581 -3.716 12.481 1.00 66.38 87 ARG A C 1
ATOM 682 O O . ARG A 1 87 ? -0.392 -2.533 12.744 1.00 66.38 87 ARG A O 1
ATOM 689 N N . GLY A 1 88 ? -1.653 -4.383 12.900 1.00 55.22 88 GLY A N 1
ATOM 690 C CA . GLY A 1 88 ? -2.726 -3.763 13.681 1.00 55.22 88 GLY A CA 1
ATOM 691 C C . GLY A 1 88 ? -4.061 -3.611 12.954 1.00 55.22 88 GLY A C 1
ATOM 692 O O . GLY A 1 88 ? -4.982 -3.062 13.557 1.00 55.22 88 GLY A O 1
ATOM 693 N N . VAL A 1 89 ? -4.220 -4.157 11.737 1.00 56.94 89 VAL A N 1
ATOM 694 C CA . VAL A 1 89 ? -5.546 -4.574 11.242 1.00 56.94 89 VAL A CA 1
ATOM 695 C C . VAL A 1 89 ? -6.007 -5.701 12.164 1.00 56.94 89 VAL 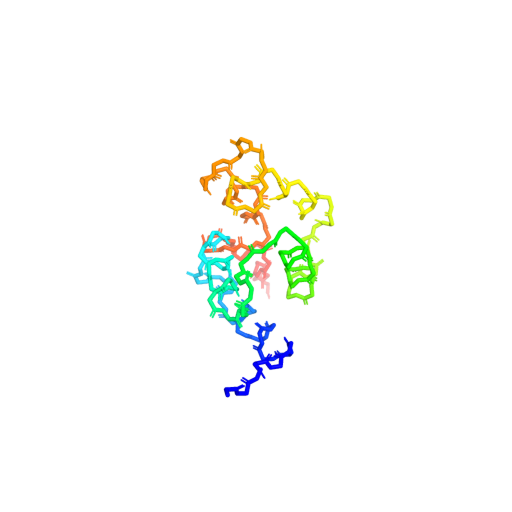A C 1
ATOM 697 O O . VAL A 1 89 ? -5.782 -6.888 11.910 1.00 56.94 89 VAL A O 1
ATOM 700 N N . ALA A 1 90 ? -6.529 -5.319 13.330 1.00 45.22 90 ALA A N 1
ATOM 701 C CA . ALA A 1 90 ? -7.116 -6.236 14.279 1.00 45.22 90 ALA A CA 1
ATOM 702 C C . ALA A 1 90 ? -8.115 -7.100 13.518 1.00 45.22 90 ALA A C 1
ATOM 704 O O . ALA A 1 90 ? -8.839 -6.618 12.645 1.00 45.22 90 ALA A O 1
ATOM 705 N N . ALA A 1 91 ? -8.106 -8.387 13.838 1.00 46.16 91 ALA A N 1
ATOM 706 C CA . ALA A 1 91 ? -9.048 -9.371 13.360 1.00 46.16 91 ALA A CA 1
ATOM 707 C C . ALA A 1 91 ? -10.489 -8.992 13.758 1.00 46.16 91 ALA A C 1
ATOM 709 O O . ALA A 1 91 ? -11.103 -9.635 14.598 1.00 46.16 91 ALA A O 1
ATOM 710 N N . CYS A 1 92 ? -11.071 -7.974 13.135 1.00 40.56 92 CYS A N 1
ATOM 711 C CA . CYS A 1 92 ? -12.500 -7.709 13.170 1.00 40.56 92 CYS A CA 1
ATOM 712 C C . CYS A 1 92 ? -13.182 -8.606 12.129 1.00 40.56 92 CYS A C 1
ATOM 714 O O . CYS A 1 92 ? -13.824 -8.116 11.212 1.00 40.56 92 CYS A O 1
ATOM 716 N N . ASN A 1 93 ? -12.944 -9.919 12.220 1.00 46.56 93 ASN A N 1
ATOM 717 C CA . ASN A 1 93 ? -13.754 -10.995 11.642 1.00 46.56 93 ASN A CA 1
ATOM 718 C C . ASN A 1 93 ? -13.260 -12.330 12.214 1.00 46.56 93 ASN A C 1
ATOM 720 O O . ASN A 1 93 ? -12.498 -13.070 11.597 1.00 46.56 93 ASN A O 1
ATOM 724 N N . GLY A 1 94 ? -13.661 -12.584 13.457 1.00 42.72 94 GLY A N 1
ATOM 725 C CA . GLY A 1 94 ? -13.440 -13.846 14.168 1.00 42.72 94 GLY A CA 1
ATOM 726 C C . GLY A 1 94 ? -14.233 -13.969 15.472 1.00 42.72 94 GLY A C 1
ATOM 727 O O . GLY A 1 94 ? -14.026 -14.913 16.224 1.00 42.72 94 GLY A O 1
ATOM 728 N N . GLY A 1 95 ? -15.141 -13.028 15.755 1.00 44.53 95 GLY A N 1
ATOM 729 C CA . GLY A 1 95 ? -16.123 -13.162 16.822 1.00 44.53 95 GLY A CA 1
ATOM 730 C C . GLY A 1 95 ? -17.325 -13.959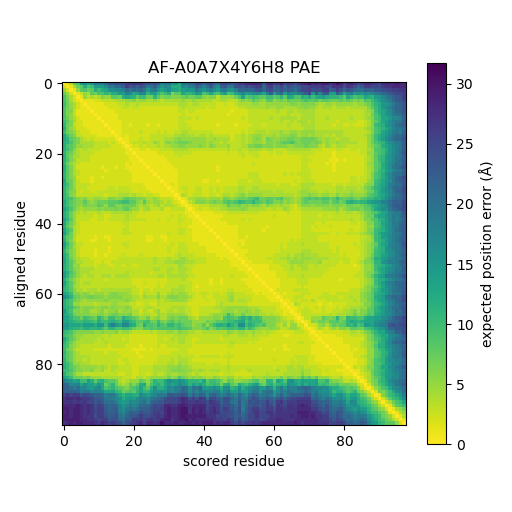 16.331 1.00 44.53 95 GLY A C 1
ATOM 731 O O . GLY A 1 95 ? -18.318 -13.376 15.910 1.00 44.53 95 GLY A O 1
ATOM 732 N N . HIS A 1 96 ? -17.238 -15.283 16.397 1.00 41.88 96 HIS A N 1
ATOM 733 C CA . HIS A 1 96 ? -18.425 -16.109 16.591 1.00 41.88 96 HIS A CA 1
ATOM 734 C C . HIS A 1 96 ? -18.074 -17.235 17.563 1.00 41.88 96 HIS A C 1
ATOM 736 O O . HIS A 1 96 ? -17.664 -18.323 17.175 1.00 41.88 96 HIS A O 1
ATOM 742 N N . LEU A 1 97 ? -18.163 -16.904 18.851 1.00 47.06 97 LEU A N 1
ATOM 743 C CA . LEU A 1 97 ? -18.472 -17.874 19.890 1.00 47.06 97 LEU A CA 1
ATOM 744 C C . LEU A 1 97 ? -19.999 -17.981 19.933 1.00 47.06 97 LEU A C 1
ATOM 746 O O . LEU A 1 97 ? -20.640 -17.069 20.455 1.00 47.06 97 LEU A O 1
ATOM 750 N N . VAL A 1 98 ? -20.548 -19.061 19.376 1.00 53.16 98 VAL A N 1
ATOM 751 C CA . VAL A 1 98 ? -21.746 -19.751 19.887 1.00 53.16 98 VAL A CA 1
ATOM 752 C C . VAL A 1 98 ? -21.523 -21.250 19.768 1.00 53.16 98 VAL A C 1
ATOM 754 O O . VAL A 1 98 ? -20.890 -21.665 18.770 1.00 53.16 98 VAL A O 1
#

Foldseek 3Di:
DDQDDLVNLLVVLLVCQQPAFPLVSQQSQQVSDPNGGALVSQLVSCCVNFVVDDSVLSNVLCLEVVHHVHDQYPVNNRVSCVCGGYNPVPPPDDPDDD

Mean predicted aligned error: 7.16 Å

pLDDT: mean 83.9, std 15.48, range [40.56, 94.31]

Sequence (98 aa):
MGLMRDEDVLNVLRAKEKLLTPVELAELLGGMLENGISHSAIVSYFKRAFPAIPLRALLESGLWWRVGKGGMSDQEFNEHLKPWVGRGVAACNGGHLV

Organism: NCBI:txid83462

Nearest PDB structures (foldseek):
  1v8g-assembly1_A  TM=4.719E-01  e=1.970E+00  Thermus thermophilus
  2gvq-assembly2_B  TM=4.727E-01  e=3.842E+00  Saccharolobus solfataricus
  4q04-assembly1_A  TM=4.914E-01  e=7.492E+00  Entamoeba histolytica